Protein AF-A0A855Y4Z4-F1 (afdb_monomer_lite)

Radius of gyration: 12.48 Å; chains: 1; bounding box: 32×24×32 Å

Secondary structure (DSSP, 8-state):
--HHHHHHHHHHHTTSTTEEEEETTEEEEGGGEEEEETTTTEEEEEETTTEEEEEEPPHHHHHHHHHHHHHTT-

Sequence (74 aa):
MNKEEANAQMDTFLRFPGFVRVSEDHVINVKHVIGVDEMKRVLFLTDKEKGKEEVKVDEEYWWNFIIEYNGRQK

Organism: NCBI:txid1472

pLDDT: mean 81.67, std 12.33, range [49.03, 95.06]

Structure (mmCIF, N/CA/C/O backbone):
data_AF-A0A855Y4Z4-F1
#
_entry.id   AF-A0A855Y4Z4-F1
#
loop_
_atom_site.group_PDB
_atom_site.id
_atom_site.type_symbol
_atom_site.label_atom_id
_atom_site.label_alt_id
_atom_site.label_comp_id
_atom_site.label_asym_id
_atom_site.label_entity_id
_atom_site.label_seq_id
_atom_site.pdbx_PDB_ins_code
_atom_site.Cartn_x
_atom_site.Cartn_y
_atom_site.Cartn_z
_atom_site.occupancy
_atom_site.B_iso_or_equiv
_atom_site.auth_seq_id
_atom_site.auth_comp_id
_atom_site.auth_asym_id
_atom_site.auth_atom_id
_atom_site.pdbx_PDB_model_num
ATOM 1 N N . MET A 1 1 ? 15.543 -2.683 20.020 1.00 49.03 1 MET A N 1
ATOM 2 C CA . MET A 1 1 ? 15.276 -3.233 18.677 1.00 49.03 1 MET A CA 1
ATOM 3 C C . MET A 1 1 ? 16.089 -2.408 17.700 1.00 49.03 1 MET A C 1
ATOM 5 O O . MET A 1 1 ? 15.854 -1.206 17.625 1.00 49.03 1 MET A O 1
ATOM 9 N N . ASN A 1 2 ? 17.114 -2.992 17.076 1.00 68.88 2 ASN A N 1
ATOM 10 C CA . ASN A 1 2 ? 17.970 -2.257 16.144 1.00 68.88 2 ASN A CA 1
ATOM 11 C C . ASN A 1 2 ? 17.243 -2.076 14.804 1.00 68.88 2 ASN A C 1
ATOM 13 O O . ASN A 1 2 ? 16.613 -3.009 14.310 1.00 68.88 2 ASN A O 1
ATOM 17 N N . LYS A 1 3 ? 17.346 -0.879 14.208 1.00 60.50 3 LYS A N 1
ATOM 18 C CA . LYS A 1 3 ? 16.751 -0.542 12.898 1.00 60.50 3 LYS A CA 1
ATOM 19 C C . LYS A 1 3 ? 17.116 -1.551 11.797 1.00 60.50 3 LYS A C 1
ATOM 21 O O . LYS A 1 3 ? 16.306 -1.811 10.916 1.00 60.50 3 LYS A O 1
ATOM 26 N N . GLU A 1 4 ? 18.305 -2.147 11.870 1.00 66.44 4 GLU A N 1
ATOM 27 C CA . GLU A 1 4 ? 18.776 -3.157 10.914 1.00 66.44 4 GLU A CA 1
ATOM 28 C C . GLU A 1 4 ? 17.980 -4.469 10.977 1.00 66.44 4 GLU A C 1
ATOM 30 O O . GLU A 1 4 ? 17.657 -5.039 9.939 1.00 66.44 4 GLU A O 1
ATOM 35 N N . GLU A 1 5 ? 17.590 -4.925 12.171 1.00 62.31 5 GLU A N 1
ATOM 36 C CA . GLU A 1 5 ? 16.801 -6.155 12.332 1.00 62.31 5 GLU A CA 1
ATOM 37 C C . GLU A 1 5 ? 15.353 -5.964 11.857 1.00 62.31 5 GLU A C 1
ATOM 39 O O . GLU A 1 5 ? 14.767 -6.879 11.279 1.00 62.31 5 GLU A O 1
ATOM 44 N N . ALA A 1 6 ? 14.786 -4.769 12.059 1.00 60.47 6 ALA A N 1
ATOM 45 C CA . ALA A 1 6 ? 13.457 -4.415 11.559 1.00 60.47 6 ALA A CA 1
ATOM 46 C C . ALA A 1 6 ? 13.430 -4.368 10.022 1.00 60.47 6 ALA A C 1
ATOM 48 O O . ALA A 1 6 ? 12.547 -4.962 9.404 1.00 60.47 6 ALA A O 1
ATOM 49 N N . ASN A 1 7 ? 14.446 -3.757 9.405 1.00 64.94 7 ASN A N 1
ATOM 50 C CA . ASN A 1 7 ? 14.595 -3.748 7.950 1.00 64.94 7 ASN A CA 1
ATOM 51 C C . ASN A 1 7 ? 14.778 -5.162 7.378 1.00 64.94 7 ASN A C 1
ATOM 53 O O . ASN A 1 7 ? 14.122 -5.508 6.401 1.00 64.94 7 ASN A O 1
ATOM 57 N N . ALA A 1 8 ? 15.589 -6.015 8.013 1.00 65.88 8 ALA A N 1
ATOM 58 C CA . ALA A 1 8 ? 15.784 -7.394 7.560 1.00 65.88 8 ALA A CA 1
ATOM 59 C C . ALA A 1 8 ? 14.486 -8.229 7.610 1.00 65.88 8 ALA A C 1
ATOM 61 O O . ALA A 1 8 ? 14.234 -9.067 6.737 1.00 65.88 8 ALA A O 1
ATOM 62 N N . GLN A 1 9 ? 13.633 -7.993 8.613 1.00 64.62 9 GLN A N 1
ATOM 63 C CA . GLN A 1 9 ? 12.313 -8.624 8.678 1.00 64.62 9 GLN A CA 1
ATOM 64 C C . GLN A 1 9 ? 11.377 -8.094 7.583 1.00 64.62 9 GLN A C 1
ATOM 66 O O . GLN A 1 9 ? 10.738 -8.897 6.904 1.00 64.62 9 GLN A O 1
ATOM 71 N N . MET A 1 10 ? 11.342 -6.779 7.341 1.00 67.12 10 MET A N 1
ATOM 72 C CA . MET A 1 10 ? 10.551 -6.172 6.257 1.00 67.12 10 MET A CA 1
ATOM 73 C C . MET A 1 10 ? 10.968 -6.695 4.875 1.00 67.12 10 MET A C 1
ATOM 75 O O . MET A 1 10 ? 10.107 -7.078 4.083 1.00 67.12 10 MET A O 1
ATOM 79 N N . ASP A 1 11 ? 12.271 -6.825 4.621 1.00 69.62 11 ASP A N 1
ATOM 80 C CA . ASP A 1 11 ? 12.809 -7.380 3.372 1.00 69.62 11 ASP A CA 1
ATOM 81 C C . ASP A 1 11 ? 12.424 -8.848 3.162 1.00 69.62 11 ASP A C 1
ATOM 83 O O . ASP A 1 11 ? 12.297 -9.316 2.028 1.00 69.62 11 ASP A O 1
ATOM 87 N N . THR A 1 12 ? 12.199 -9.591 4.248 1.00 70.12 12 THR A N 1
ATOM 88 C CA . THR A 1 12 ? 11.688 -10.963 4.171 1.00 70.12 12 THR A CA 1
ATOM 89 C C . THR A 1 12 ? 10.234 -10.980 3.692 1.00 70.12 12 THR A C 1
ATOM 91 O O . THR A 1 12 ? 9.882 -11.824 2.866 1.00 70.12 12 THR A O 1
ATOM 94 N N . PHE A 1 13 ? 9.398 -10.033 4.135 1.00 66.31 13 PHE A N 1
ATOM 95 C CA . PHE A 1 13 ? 8.005 -9.921 3.684 1.00 66.31 13 PHE A CA 1
ATOM 96 C C . PHE A 1 13 ? 7.888 -9.513 2.214 1.00 66.31 13 PHE A C 1
ATOM 98 O O . PHE A 1 13 ? 7.034 -10.049 1.514 1.00 66.31 13 PHE A O 1
ATOM 105 N N . LEU A 1 14 ? 8.785 -8.657 1.714 1.00 72.00 14 LEU A N 1
ATOM 106 C CA . LEU A 1 14 ? 8.812 -8.239 0.304 1.00 72.00 14 LEU A CA 1
ATOM 107 C C . LEU A 1 14 ? 9.081 -9.391 -0.682 1.00 72.00 14 LEU A C 1
ATOM 109 O O . LEU A 1 14 ? 8.854 -9.244 -1.880 1.00 72.00 14 LEU A O 1
ATOM 113 N N . ARG A 1 15 ? 9.536 -10.557 -0.204 1.00 73.31 15 ARG A N 1
ATOM 114 C CA . ARG A 1 15 ? 9.692 -11.764 -1.035 1.00 73.31 15 ARG A CA 1
ATOM 115 C C . ARG A 1 15 ? 8.368 -12.469 -1.327 1.00 73.31 15 ARG A C 1
ATOM 117 O O . ARG A 1 15 ? 8.330 -13.343 -2.193 1.00 73.31 15 ARG A O 1
ATOM 124 N N . PHE A 1 16 ? 7.299 -12.137 -0.603 1.00 72.50 16 PHE A N 1
ATOM 125 C CA . PHE A 1 16 ? 5.988 -12.746 -0.788 1.00 72.50 16 PHE A CA 1
ATOM 126 C C . PHE A 1 16 ? 5.124 -11.889 -1.725 1.00 72.50 16 PHE A C 1
ATOM 128 O O . PHE A 1 16 ? 4.944 -10.699 -1.466 1.00 72.50 16 PHE A O 1
ATOM 135 N N . PRO A 1 17 ? 4.529 -12.480 -2.780 1.00 75.06 17 PRO A N 1
ATOM 136 C CA . PRO A 1 17 ? 3.677 -11.745 -3.709 1.00 75.06 17 PRO A CA 1
ATOM 137 C C . PRO A 1 17 ? 2.535 -11.009 -3.004 1.00 75.06 17 PRO A C 1
ATOM 139 O O . PRO A 1 17 ? 1.788 -11.600 -2.211 1.00 75.06 17 PRO A O 1
ATOM 142 N N . GLY A 1 18 ? 2.377 -9.728 -3.334 1.00 81.81 18 GLY A N 1
ATOM 143 C CA . GLY A 1 18 ? 1.360 -8.855 -2.762 1.00 81.81 18 GLY A CA 1
ATOM 144 C C . GLY A 1 18 ? 1.737 -8.174 -1.443 1.00 81.81 18 GLY A C 1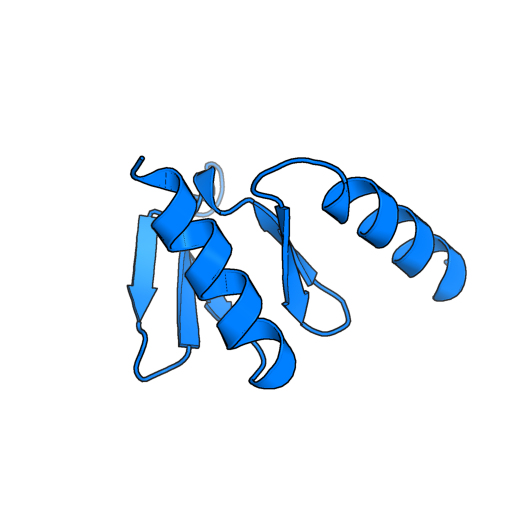
ATOM 145 O O . GLY A 1 18 ? 0.890 -7.471 -0.899 1.00 81.81 18 GLY A O 1
ATOM 146 N N . PHE A 1 19 ? 2.957 -8.332 -0.921 1.00 87.94 19 PHE A N 1
ATOM 147 C CA . PHE A 1 19 ? 3.468 -7.469 0.150 1.00 87.94 19 PHE A CA 1
ATOM 148 C C . PHE A 1 19 ? 4.276 -6.312 -0.431 1.00 87.94 19 PHE A C 1
ATOM 150 O O . PHE A 1 19 ? 5.204 -6.527 -1.205 1.00 87.94 19 PHE A O 1
ATOM 157 N N . VAL A 1 20 ? 3.931 -5.082 -0.051 1.00 89.81 20 VAL A N 1
ATOM 158 C CA . VAL A 1 20 ? 4.540 -3.867 -0.600 1.00 89.81 20 VAL A CA 1
ATOM 159 C C . VAL A 1 20 ? 4.856 -2.880 0.507 1.00 89.81 20 VAL A C 1
ATOM 161 O O . VAL A 1 20 ? 4.038 -2.635 1.393 1.00 89.81 20 VAL A O 1
ATOM 164 N N . ARG A 1 21 ? 6.060 -2.311 0.448 1.00 91.25 21 ARG A N 1
ATOM 165 C CA . ARG A 1 21 ? 6.473 -1.201 1.306 1.00 91.25 21 ARG A CA 1
ATOM 166 C C . ARG A 1 21 ? 5.710 0.056 0.904 1.00 91.25 21 ARG A C 1
ATOM 168 O O . ARG A 1 21 ? 5.596 0.324 -0.286 1.00 91.25 21 ARG A O 1
ATOM 175 N N . VAL A 1 22 ? 5.178 0.787 1.878 1.00 91.94 22 VAL A N 1
ATOM 176 C CA . VAL A 1 22 ? 4.407 2.025 1.656 1.00 91.94 22 VAL A CA 1
ATOM 177 C C . VAL A 1 22 ? 5.005 3.239 2.360 1.00 91.94 22 VAL A C 1
ATOM 179 O O . VAL A 1 22 ? 4.726 4.358 1.945 1.00 91.94 22 VAL A O 1
ATOM 182 N N . SER A 1 23 ? 5.865 3.019 3.354 1.00 91.06 23 SER A N 1
ATOM 183 C CA . SER A 1 23 ? 6.739 4.027 3.964 1.00 91.06 23 SER A CA 1
ATOM 184 C C . SER A 1 23 ? 8.075 3.393 4.363 1.00 91.06 23 SER A C 1
ATOM 186 O O . SER A 1 23 ? 8.249 2.170 4.288 1.00 91.06 23 SER A O 1
ATOM 188 N N . GLU A 1 24 ? 9.023 4.203 4.839 1.00 86.94 24 GLU A N 1
ATOM 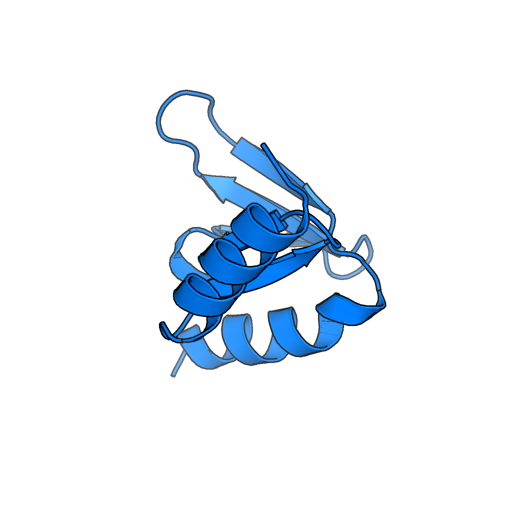189 C CA . GLU A 1 24 ? 10.306 3.707 5.359 1.00 86.94 24 GLU A CA 1
ATOM 190 C C . GLU A 1 24 ? 10.148 2.634 6.449 1.00 86.94 24 GLU A C 1
ATOM 192 O O . GLU A 1 24 ? 11.024 1.798 6.623 1.00 86.94 24 GLU A O 1
ATOM 197 N N . ASP A 1 25 ? 9.048 2.605 7.184 1.00 85.75 25 ASP A N 1
ATOM 198 C CA . ASP A 1 25 ? 8.836 1.731 8.338 1.00 85.75 25 ASP A CA 1
ATOM 199 C C . ASP A 1 25 ? 7.583 0.853 8.224 1.00 85.75 25 ASP A C 1
ATOM 201 O O . ASP A 1 25 ? 7.261 0.117 9.157 1.00 85.75 25 ASP A O 1
ATOM 205 N N . HIS A 1 26 ? 6.909 0.856 7.069 1.00 86.31 26 HIS A N 1
ATOM 206 C CA . HIS A 1 26 ? 5.637 0.160 6.903 1.00 86.31 26 HIS A CA 1
ATOM 207 C C . HIS A 1 26 ? 5.578 -0.685 5.620 1.00 86.31 26 HIS A C 1
ATOM 209 O O . HIS A 1 26 ? 5.826 -0.207 4.511 1.00 86.31 26 HIS A O 1
ATOM 215 N N . VAL A 1 27 ? 5.190 -1.958 5.772 1.00 89.06 27 VAL A N 1
ATOM 216 C CA . VAL A 1 27 ? 4.860 -2.895 4.682 1.00 89.06 27 VAL A CA 1
ATOM 217 C C . VAL A 1 27 ? 3.426 -3.364 4.869 1.00 89.06 27 VAL A C 1
ATOM 219 O O . VAL A 1 27 ? 3.042 -3.761 5.965 1.00 89.06 27 VAL A O 1
ATOM 222 N N . ILE A 1 28 ? 2.646 -3.364 3.793 1.00 88.88 28 ILE A N 1
ATOM 223 C CA . ILE A 1 28 ? 1.263 -3.843 3.796 1.00 88.88 28 ILE A CA 1
ATOM 224 C C . ILE A 1 28 ? 1.085 -5.021 2.846 1.00 88.88 28 ILE A C 1
ATOM 226 O O . ILE A 1 28 ? 1.890 -5.239 1.943 1.00 88.88 28 ILE A O 1
ATOM 230 N N . ASN A 1 29 ? -0.026 -5.739 2.998 1.00 88.62 29 ASN A N 1
ATOM 231 C CA . ASN A 1 29 ? -0.483 -6.715 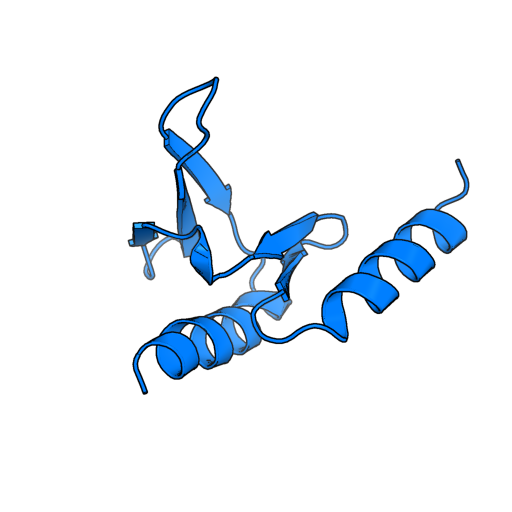2.018 1.00 88.62 29 ASN A CA 1
ATOM 232 C C . ASN A 1 29 ? -1.588 -6.107 1.136 1.00 88.62 29 ASN A C 1
ATOM 234 O O . ASN A 1 29 ? -2.688 -5.824 1.618 1.00 88.62 29 ASN A O 1
ATOM 238 N N . VAL A 1 30 ? -1.337 -5.970 -0.168 1.00 89.56 30 VAL A N 1
ATOM 239 C CA . VAL A 1 30 ? -2.270 -5.376 -1.147 1.00 89.56 30 VAL A CA 1
ATOM 240 C C . VAL A 1 30 ? -3.580 -6.161 -1.288 1.00 89.56 30 VAL A C 1
ATOM 242 O O . VAL A 1 30 ? -4.579 -5.637 -1.784 1.00 89.56 30 VAL A O 1
ATOM 245 N N . LYS A 1 31 ? -3.627 -7.417 -0.825 1.00 86.25 31 LYS A N 1
ATOM 246 C CA . LYS A 1 31 ? -4.857 -8.226 -0.788 1.00 86.25 31 LYS A CA 1
ATOM 247 C C . LYS A 1 31 ? -5.863 -7.725 0.247 1.00 86.25 31 LYS A C 1
ATOM 249 O O . LYS A 1 31 ? -7.051 -7.988 0.092 1.00 86.25 31 LYS A O 1
ATOM 254 N N . HIS A 1 32 ? -5.409 -7.013 1.278 1.00 87.50 32 HIS A N 1
ATOM 255 C CA . HIS A 1 32 ? -6.271 -6.456 2.328 1.00 87.50 32 HIS A CA 1
ATOM 256 C C . HIS A 1 32 ? -6.712 -5.013 2.044 1.00 87.50 32 HIS A C 1
ATOM 258 O O . HIS A 1 32 ? -7.528 -4.460 2.783 1.00 87.50 32 HIS A O 1
ATOM 264 N N . VAL A 1 33 ? -6.212 -4.419 0.955 1.00 90.44 33 VAL A N 1
ATOM 265 C CA . VAL A 1 33 ? -6.662 -3.116 0.468 1.00 90.44 33 VAL A CA 1
ATOM 266 C C . VAL A 1 33 ? -8.053 -3.265 -0.144 1.00 90.44 33 VAL A C 1
ATOM 268 O O . VAL A 1 33 ? -8.268 -4.074 -1.055 1.00 90.44 33 VAL A O 1
ATOM 271 N N . ILE A 1 34 ? -8.993 -2.483 0.383 1.00 90.38 34 ILE A N 1
ATOM 272 C CA . ILE A 1 34 ? -10.398 -2.425 -0.046 1.00 90.38 34 ILE A CA 1
ATOM 273 C C . ILE A 1 34 ? -10.734 -1.165 -0.842 1.00 90.38 34 ILE A C 1
ATOM 275 O O . ILE A 1 34 ? -11.794 -1.100 -1.458 1.00 90.38 34 ILE A O 1
ATOM 279 N N . GLY A 1 35 ? -9.850 -0.171 -0.842 1.00 90.00 35 GLY A N 1
ATOM 280 C CA . GLY A 1 35 ? -9.998 1.040 -1.635 1.00 90.00 35 GLY A CA 1
ATOM 281 C C . GLY A 1 35 ? -8.704 1.837 -1.679 1.00 90.00 35 GLY A C 1
ATOM 282 O O . GLY A 1 35 ? -7.841 1.676 -0.816 1.00 90.00 35 GLY A O 1
ATOM 283 N N . VAL A 1 36 ? -8.594 2.712 -2.674 1.00 92.69 36 VAL A N 1
ATOM 284 C CA . VAL A 1 36 ? -7.435 3.583 -2.884 1.00 92.69 36 VAL A CA 1
ATOM 285 C C . VAL A 1 36 ? -7.933 4.969 -3.297 1.00 92.69 36 VAL A C 1
ATOM 287 O O . VAL A 1 36 ? -8.778 5.079 -4.183 1.00 92.69 36 VAL A O 1
ATOM 290 N N . ASP A 1 37 ? -7.422 6.017 -2.655 1.00 93.31 37 ASP A N 1
ATOM 291 C CA . ASP A 1 37 ? -7.518 7.406 -3.113 1.00 93.31 37 ASP A CA 1
ATOM 292 C C . ASP A 1 37 ? -6.191 7.767 -3.793 1.00 93.31 37 ASP A C 1
ATOM 294 O O . ASP A 1 37 ? -5.194 8.068 -3.132 1.00 93.31 37 ASP A O 1
ATOM 298 N N . GLU A 1 38 ? -6.168 7.698 -5.125 1.00 91.69 38 GLU A N 1
ATOM 299 C CA . GLU A 1 38 ? -4.961 7.934 -5.928 1.00 91.69 38 GLU A CA 1
ATOM 300 C C . GLU A 1 38 ? -4.481 9.388 -5.878 1.00 91.69 38 GLU A C 1
ATOM 302 O O . GLU A 1 38 ? -3.280 9.644 -5.939 1.00 91.69 38 GLU A O 1
ATOM 307 N N . MET A 1 39 ? -5.400 10.343 -5.706 1.00 90.81 39 MET A N 1
ATOM 308 C CA . MET A 1 39 ? -5.065 11.768 -5.630 1.00 90.81 39 MET A CA 1
ATOM 309 C C . MET A 1 39 ? -4.324 12.091 -4.333 1.00 90.81 39 MET A C 1
ATOM 311 O O . MET A 1 39 ? -3.448 12.955 -4.311 1.00 90.81 39 MET A O 1
ATOM 315 N N . LYS A 1 40 ? -4.675 11.400 -3.242 1.00 92.25 40 LYS A N 1
ATOM 316 C CA . LYS A 1 40 ? -4.054 11.592 -1.922 1.00 92.25 40 LYS A CA 1
ATOM 317 C C . LYS A 1 40 ? -2.997 10.546 -1.572 1.00 92.25 40 LYS A C 1
ATOM 319 O O . LYS A 1 40 ? -2.300 10.735 -0.574 1.00 92.25 40 LYS A O 1
ATOM 324 N N . ARG A 1 41 ? -2.863 9.482 -2.372 1.00 94.25 41 ARG A N 1
ATOM 325 C CA . ARG A 1 41 ? -2.023 8.301 -2.103 1.00 94.25 41 ARG A CA 1
ATOM 326 C C . ARG A 1 41 ? -2.384 7.634 -0.773 1.00 94.25 41 ARG A C 1
ATOM 328 O O . ARG A 1 41 ? -1.515 7.343 0.045 1.00 94.25 41 ARG A O 1
ATOM 335 N N . VA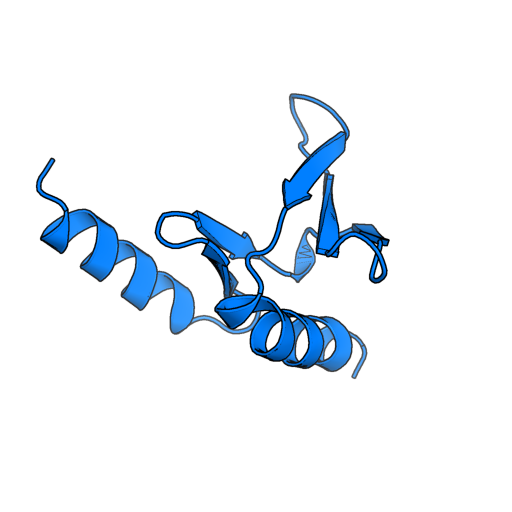L A 1 42 ? -3.683 7.447 -0.535 1.00 92.88 42 VAL A N 1
ATOM 336 C CA . VAL A 1 42 ? -4.213 6.839 0.697 1.00 92.88 42 VAL A CA 1
ATOM 337 C C . VAL A 1 42 ? -4.873 5.506 0.383 1.00 92.88 42 VAL A C 1
ATOM 339 O O . VAL A 1 42 ? -5.635 5.382 -0.573 1.00 92.88 42 VAL A O 1
ATOM 342 N N . LEU A 1 43 ? -4.576 4.507 1.204 1.00 92.81 43 LEU A N 1
ATOM 343 C CA . LEU A 1 43 ? -5.083 3.149 1.112 1.00 92.81 43 LEU A CA 1
ATOM 344 C C . LEU A 1 43 ? -6.076 2.913 2.235 1.00 92.81 43 LEU A C 1
ATOM 346 O O . LEU A 1 43 ? -5.798 3.235 3.387 1.00 92.81 43 LEU A O 1
ATOM 350 N N . PHE A 1 44 ? -7.200 2.296 1.905 1.00 91.19 44 PHE A N 1
ATOM 351 C CA . PHE A 1 44 ? -8.173 1.853 2.889 1.00 91.19 44 PHE A CA 1
ATOM 352 C C . PHE A 1 44 ? -7.985 0.354 3.106 1.00 91.19 44 PHE A C 1
ATOM 354 O O . PHE A 1 44 ? -8.172 -0.443 2.181 1.00 91.19 44 PHE A O 1
ATOM 361 N N . LEU A 1 45 ? -7.611 -0.030 4.321 1.00 89.75 45 LEU A N 1
ATOM 362 C CA . LEU A 1 45 ? -7.480 -1.415 4.760 1.00 89.75 45 LEU A CA 1
ATOM 363 C C . LEU A 1 45 ? -8.706 -1.806 5.592 1.00 89.75 45 LEU A C 1
ATOM 365 O O . LEU A 1 45 ? -9.311 -0.975 6.271 1.00 89.75 45 LEU A O 1
ATOM 369 N N . THR A 1 46 ? -9.092 -3.082 5.533 1.00 80.06 46 THR A N 1
ATOM 370 C CA . THR A 1 46 ? -10.071 -3.632 6.485 1.00 80.06 46 THR A CA 1
ATOM 371 C C . THR A 1 46 ? -9.335 -4.235 7.667 1.00 80.06 46 THR A C 1
ATOM 373 O O . THR A 1 46 ? -8.729 -5.298 7.536 1.00 80.06 46 THR A O 1
ATOM 376 N N . ASP A 1 47 ? -9.425 -3.585 8.820 1.00 70.94 47 ASP A N 1
ATOM 377 C CA . ASP A 1 47 ? -8.984 -4.132 10.094 1.00 70.94 47 ASP A CA 1
ATOM 378 C C . ASP A 1 47 ? -10.177 -4.835 10.768 1.00 70.94 47 ASP A C 1
ATOM 380 O O . ASP A 1 47 ? -11.259 -4.263 10.939 1.00 70.94 47 ASP A O 1
ATOM 384 N N . LYS A 1 48 ? -9.999 -6.115 11.120 1.00 61.50 48 LYS A N 1
ATOM 385 C CA . LYS A 1 48 ? -11.053 -6.941 11.733 1.00 61.50 48 LYS A CA 1
ATOM 386 C C . LYS A 1 48 ? -11.426 -6.492 13.148 1.00 61.50 48 LYS A C 1
ATOM 388 O O . LYS A 1 48 ? -12.521 -6.819 13.595 1.00 61.50 48 LYS A O 1
ATOM 393 N N . GLU A 1 49 ? -10.545 -5.778 13.842 1.00 65.00 49 GLU A N 1
ATOM 394 C CA . GLU A 1 49 ? -10.731 -5.338 15.225 1.00 65.00 49 GLU A CA 1
ATOM 395 C C . GLU A 1 49 ? -11.087 -3.848 15.325 1.00 65.00 49 GLU A C 1
ATOM 397 O O . GLU A 1 49 ? -11.835 -3.464 16.224 1.00 65.00 49 GLU A O 1
ATOM 402 N N . LYS A 1 50 ? -10.590 -3.005 14.408 1.00 59.09 50 LYS A N 1
ATOM 403 C CA . LYS A 1 50 ? -10.718 -1.534 14.504 1.00 59.09 50 LYS A CA 1
ATOM 404 C C . LYS A 1 50 ? -11.562 -0.863 13.418 1.00 59.09 50 LYS A C 1
ATOM 406 O O . LYS A 1 50 ? -11.858 0.325 13.539 1.00 59.09 50 LYS A O 1
ATOM 411 N N . GLY A 1 51 ? -11.995 -1.592 12.389 1.00 71.31 51 GLY A N 1
ATOM 412 C CA . GLY A 1 51 ? -12.775 -1.038 11.281 1.00 71.31 51 GLY A CA 1
ATOM 413 C C . GLY A 1 51 ? -11.909 -0.655 10.079 1.00 71.31 51 GLY A C 1
ATOM 414 O O . GLY A 1 51 ? -11.053 -1.426 9.660 1.00 71.31 51 GLY A O 1
ATOM 415 N N . LYS A 1 52 ? -12.172 0.498 9.452 1.00 74.56 52 LYS A N 1
ATOM 416 C CA . LYS A 1 52 ? -11.376 0.960 8.302 1.00 74.56 52 LYS A CA 1
ATOM 417 C C . LYS A 1 52 ? -10.111 1.655 8.798 1.00 74.56 52 LYS A C 1
ATOM 419 O O . LYS A 1 52 ? -10.212 2.634 9.531 1.00 74.56 52 LYS A O 1
ATOM 424 N N . GLU A 1 53 ? -8.955 1.165 8.372 1.00 87.56 53 GLU A N 1
ATOM 425 C CA . GLU A 1 53 ? -7.665 1.815 8.596 1.00 87.56 53 GLU A CA 1
ATOM 426 C C . GLU A 1 53 ? -7.242 2.563 7.328 1.00 87.56 53 GLU A C 1
ATOM 428 O O . GLU A 1 53 ? -7.408 2.058 6.215 1.00 87.56 53 GLU A O 1
ATOM 433 N N . GLU A 1 54 ? -6.719 3.776 7.501 1.00 90.75 54 GLU A N 1
ATOM 434 C CA . GLU A 1 54 ? -6.188 4.603 6.420 1.00 90.75 54 GLU A CA 1
ATOM 435 C C . GLU A 1 54 ? -4.663 4.624 6.492 1.00 90.75 54 GLU A C 1
ATOM 437 O O . GLU A 1 54 ? -4.090 5.061 7.489 1.00 90.75 54 GLU A O 1
ATOM 442 N N . VAL A 1 55 ? -4.004 4.185 5.420 1.00 92.19 55 VAL A N 1
ATOM 443 C CA . VAL A 1 55 ? -2.541 4.173 5.315 1.00 92.19 55 VAL A CA 1
ATOM 444 C C . VAL A 1 55 ? -2.115 5.076 4.173 1.00 92.19 55 VAL A C 1
ATOM 446 O O . VAL A 1 55 ? -2.534 4.892 3.032 1.00 92.19 55 VAL A O 1
ATOM 449 N N . LYS A 1 56 ? -1.275 6.066 4.467 1.00 94.19 56 LYS A N 1
ATOM 450 C CA . LYS A 1 56 ? -0.695 6.942 3.450 1.00 94.19 56 LYS A CA 1
ATOM 451 C C . LYS A 1 56 ? 0.561 6.299 2.870 1.00 94.19 56 LYS A C 1
ATOM 453 O O . LYS A 1 56 ? 1.375 5.767 3.615 1.00 94.19 56 LYS A O 1
ATOM 458 N N . VAL A 1 57 ? 0.706 6.374 1.553 1.00 94.69 57 VAL A N 1
ATOM 459 C CA . VAL A 1 57 ? 1.880 5.884 0.829 1.00 94.69 57 VAL A CA 1
ATOM 460 C C . VAL A 1 57 ? 2.800 7.056 0.512 1.00 94.69 57 VAL A C 1
ATOM 462 O O . VAL A 1 57 ? 2.350 8.073 -0.034 1.00 94.69 57 VAL A O 1
ATOM 465 N N . ASP A 1 58 ? 4.082 6.911 0.828 1.00 95.06 58 ASP A N 1
ATOM 466 C CA . ASP A 1 58 ? 5.087 7.891 0.435 1.00 95.06 58 ASP A CA 1
ATOM 467 C C . ASP A 1 58 ? 5.321 7.846 -1.078 1.00 95.06 58 ASP A C 1
ATOM 469 O O . ASP A 1 58 ? 5.130 6.832 -1.755 1.00 95.06 58 ASP A O 1
ATOM 473 N N . GLU A 1 59 ? 5.727 8.986 -1.629 1.00 93.75 59 GLU A N 1
ATOM 474 C CA . GLU A 1 59 ? 5.841 9.186 -3.074 1.00 93.75 59 GLU A CA 1
ATOM 475 C C . GLU A 1 59 ? 6.758 8.169 -3.757 1.00 93.75 59 GLU A C 1
ATOM 477 O O . GLU A 1 59 ? 6.418 7.650 -4.820 1.00 93.75 59 GLU A O 1
ATOM 482 N N . GLU A 1 60 ? 7.881 7.845 -3.119 1.00 94.19 60 GLU A N 1
ATOM 483 C CA . GLU A 1 60 ? 8.876 6.901 -3.631 1.00 94.19 60 GLU A CA 1
ATOM 484 C C . GLU A 1 60 ? 8.352 5.459 -3.733 1.00 94.19 60 GLU A C 1
ATOM 486 O O . GLU A 1 60 ? 8.780 4.706 -4.608 1.00 94.19 60 GLU A O 1
ATOM 491 N N . TYR A 1 61 ? 7.387 5.080 -2.890 1.00 92.75 61 TYR A N 1
ATOM 492 C CA . TYR A 1 61 ? 6.820 3.730 -2.853 1.00 92.75 61 TYR A CA 1
ATOM 493 C C . TYR A 1 61 ? 5.529 3.594 -3.668 1.00 92.75 61 TYR A C 1
ATOM 495 O O . TYR A 1 61 ? 5.094 2.480 -3.975 1.00 92.75 61 TYR A O 1
ATOM 503 N N . TRP A 1 62 ? 4.923 4.719 -4.059 1.00 93.44 62 TRP A N 1
ATOM 504 C CA . TRP A 1 62 ? 3.622 4.763 -4.723 1.00 93.44 62 TRP A CA 1
ATOM 505 C C . TRP A 1 62 ? 3.563 3.938 -6.010 1.00 93.44 62 TRP A C 1
ATOM 507 O O . TRP A 1 62 ? 2.629 3.163 -6.222 1.00 93.44 62 TRP A O 1
ATOM 517 N N . TRP A 1 63 ? 4.574 4.075 -6.868 1.00 91.75 63 TRP A N 1
ATOM 518 C CA . TRP A 1 63 ? 4.581 3.401 -8.165 1.00 91.75 63 TRP A CA 1
ATOM 519 C C . TRP A 1 63 ? 4.618 1.876 -8.028 1.00 91.75 63 TRP A C 1
ATOM 521 O O . TRP A 1 63 ? 3.865 1.168 -8.696 1.00 91.75 63 TRP A O 1
ATOM 531 N N . ASN A 1 64 ? 5.448 1.372 -7.110 1.00 89.69 64 ASN A N 1
ATOM 532 C CA . ASN A 1 64 ? 5.540 -0.057 -6.827 1.00 89.69 64 ASN A CA 1
ATOM 533 C C . ASN A 1 64 ? 4.223 -0.600 -6.249 1.00 89.69 64 ASN A C 1
ATOM 535 O O . ASN A 1 64 ? 3.748 -1.655 -6.666 1.00 89.69 64 ASN A O 1
ATOM 539 N N . PHE A 1 65 ? 3.590 0.160 -5.347 1.00 91.50 65 PHE A N 1
ATOM 540 C CA . PHE A 1 65 ? 2.274 -0.184 -4.815 1.00 91.50 65 PHE A CA 1
ATOM 541 C C . PHE A 1 65 ? 1.220 -0.340 -5.919 1.00 91.50 65 PHE A C 1
ATOM 543 O O . PHE A 1 65 ? 0.516 -1.350 -5.947 1.00 91.50 65 PHE A O 1
ATOM 550 N N . 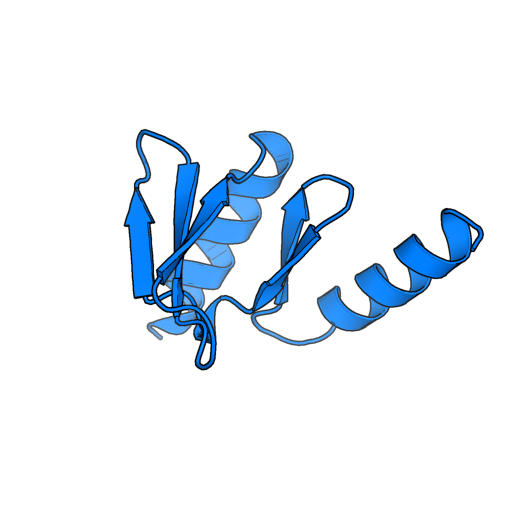ILE A 1 66 ? 1.125 0.613 -6.850 1.00 91.00 66 ILE A N 1
ATOM 551 C CA . ILE A 1 66 ? 0.119 0.583 -7.921 1.00 91.00 66 ILE A CA 1
ATOM 552 C C . ILE A 1 66 ? 0.309 -0.610 -8.865 1.00 91.00 66 ILE A C 1
ATOM 554 O O . ILE A 1 66 ? -0.680 -1.221 -9.279 1.00 91.00 66 ILE A O 1
ATOM 558 N N . ILE A 1 67 ? 1.554 -0.978 -9.185 1.00 89.44 67 ILE A N 1
ATOM 559 C CA . ILE A 1 67 ? 1.850 -2.148 -10.028 1.00 89.44 67 ILE A CA 1
ATOM 560 C C . ILE A 1 67 ? 1.312 -3.427 -9.380 1.00 89.44 67 ILE A C 1
ATOM 562 O O . ILE A 1 67 ? 0.561 -4.169 -10.014 1.00 89.44 67 ILE A O 1
ATOM 566 N N . GLU A 1 68 ? 1.653 -3.662 -8.116 1.00 89.06 68 GLU A N 1
ATOM 567 C CA . GLU A 1 68 ? 1.239 -4.859 -7.378 1.00 89.06 68 GLU A CA 1
ATOM 568 C C . GLU A 1 68 ? -0.274 -4.876 -7.114 1.00 89.06 68 GLU A C 1
ATOM 570 O O . GLU A 1 68 ? -0.935 -5.905 -7.277 1.00 89.06 68 GLU A O 1
ATOM 575 N N . TYR A 1 69 ? -0.854 -3.722 -6.769 1.00 88.81 69 TYR A N 1
ATOM 576 C CA . TYR A 1 69 ? -2.291 -3.586 -6.538 1.00 88.81 69 TYR A CA 1
ATOM 577 C C . TYR A 1 69 ? -3.113 -3.880 -7.800 1.00 88.81 69 TYR A C 1
ATOM 579 O O . TYR A 1 69 ? -4.104 -4.607 -7.730 1.00 88.81 69 TYR A O 1
ATOM 587 N N . ASN A 1 70 ? -2.686 -3.391 -8.966 1.00 87.88 70 ASN A N 1
ATOM 588 C CA . ASN A 1 70 ? -3.345 -3.695 -10.239 1.00 87.88 70 ASN A CA 1
ATOM 589 C C . ASN A 1 70 ? -3.046 -5.121 -10.724 1.00 87.88 70 ASN A C 1
ATOM 591 O O . ASN A 1 70 ? -3.898 -5.755 -11.349 1.00 87.88 70 ASN A O 1
ATOM 595 N N . GLY A 1 71 ? -1.862 -5.652 -10.404 1.00 82.06 71 GLY A N 1
ATOM 596 C CA . GLY A 1 71 ? -1.480 -7.037 -10.683 1.00 82.06 71 GLY A CA 1
ATOM 597 C C . GLY A 1 71 ? -2.394 -8.065 -10.012 1.00 82.06 71 GLY A C 1
ATOM 598 O O . GLY A 1 71 ? -2.621 -9.130 -10.576 1.00 82.06 71 GLY A O 1
ATOM 599 N N . ARG A 1 72 ? -2.997 -7.724 -8.864 1.00 72.56 72 ARG A N 1
ATOM 600 C CA . ARG A 1 72 ? -3.971 -8.564 -8.140 1.00 72.56 72 ARG A CA 1
ATOM 601 C C . ARG A 1 72 ? -5.232 -8.906 -8.948 1.00 72.56 72 ARG A C 1
ATOM 603 O O . ARG A 1 72 ? -5.896 -9.882 -8.613 1.00 72.56 72 ARG A O 1
ATOM 610 N N . GLN A 1 73 ? -5.613 -8.092 -9.936 1.00 59.28 73 GLN A N 1
ATOM 611 C CA . GLN A 1 73 ? -6.862 -8.286 -10.689 1.00 59.28 73 GLN A CA 1
ATOM 612 C C . GLN A 1 73 ? -6.737 -9.247 -11.885 1.00 59.28 73 GLN A C 1
ATOM 614 O O . GLN A 1 73 ? -7.740 -9.489 -12.557 1.00 59.28 73 GLN A O 1
ATOM 619 N N . LYS A 1 74 ? -5.539 -9.773 -12.166 1.00 55.00 74 LYS A N 1
ATOM 620 C CA . LYS A 1 74 ? -5.298 -10.768 -13.222 1.00 55.00 74 LYS A CA 1
ATOM 621 C C . LYS A 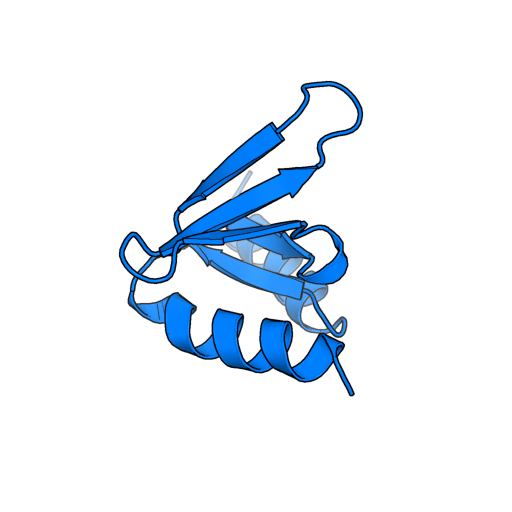1 74 ? -5.280 -12.182 -12.657 1.00 55.00 74 LYS A C 1
ATOM 623 O O . LYS A 1 74 ? -5.776 -13.075 -13.376 1.00 55.00 74 LYS A O 1
#

Foldseek 3Di:
DDPVVQVVVLVVQVVDQQWFDQDPRDIDRLVQFPDADLVQQWTWGQDPVPGTDIDHGDPVRSVVNVVSNVVVVD